Protein AF-A0AAD5YDD4-F1 (afdb_monomer_lite)

Secondary structure (DSSP, 8-state):
--HHHHHHHHHHHHH--TTSSS---HHHHHHHHHHHHHHHH-------SSS----PPP-HHHHHHHHHHHHHHHHHH--HHHHHHHHHHHT-

Structure (mmCIF, N/CA/C/O backbone):
data_AF-A0AAD5YDD4-F1
#
_entry.id   AF-A0AAD5YDD4-F1
#
loop_
_atom_site.group_PDB
_atom_site.id
_atom_site.type_symbol
_atom_site.label_atom_id
_atom_site.label_alt_id
_atom_site.label_comp_id
_atom_site.label_asym_id
_atom_site.label_entity_id
_atom_site.label_seq_id
_atom_site.pdbx_PDB_ins_code
_atom_site.Cartn_x
_atom_site.Cartn_y
_atom_site.Cartn_z
_atom_site.occupancy
_atom_site.B_iso_or_equiv
_atom_site.auth_seq_id
_atom_site.auth_comp_id
_atom_site.auth_asym_id
_atom_site.auth_atom_id
_atom_site.pdbx_PDB_model_num
ATOM 1 N N . MET A 1 1 ? 1.577 8.819 -7.796 1.00 84.56 1 MET A N 1
ATOM 2 C CA . MET A 1 1 ? 2.073 8.412 -6.468 1.00 84.56 1 MET A CA 1
ATOM 3 C C . MET A 1 1 ? 3.581 8.532 -6.465 1.00 84.56 1 MET A C 1
ATOM 5 O O . MET A 1 1 ? 4.203 8.148 -7.451 1.00 84.56 1 MET A O 1
ATOM 9 N N . SER A 1 2 ? 4.152 9.123 -5.418 1.00 91.06 2 SER A N 1
ATOM 10 C CA . SER A 1 2 ? 5.599 9.289 -5.275 1.00 91.06 2 SER A CA 1
ATOM 11 C C . SER A 1 2 ? 6.257 7.976 -4.828 1.00 91.06 2 SER A C 1
ATOM 13 O O . SER A 1 2 ? 5.600 7.075 -4.300 1.00 91.06 2 SER A O 1
ATOM 15 N N . LYS A 1 3 ? 7.577 7.864 -5.016 1.00 90.94 3 LYS A N 1
ATOM 16 C CA . LYS A 1 3 ? 8.352 6.721 -4.511 1.00 90.94 3 LYS A CA 1
ATOM 17 C C . LYS A 1 3 ? 8.227 6.573 -2.986 1.00 90.94 3 LYS A C 1
ATOM 19 O O . LYS A 1 3 ? 8.134 5.455 -2.497 1.00 90.94 3 LYS A O 1
ATOM 24 N N . SER A 1 4 ? 8.174 7.691 -2.263 1.00 93.62 4 SER A N 1
ATOM 25 C CA . SER A 1 4 ? 8.006 7.729 -0.805 1.00 93.62 4 SER A CA 1
ATOM 26 C C . SER A 1 4 ? 6.656 7.134 -0.382 1.00 93.62 4 SER A C 1
ATOM 28 O O . SER A 1 4 ? 6.603 6.246 0.470 1.00 93.62 4 SER A O 1
ATOM 30 N N . GLN A 1 5 ? 5.573 7.501 -1.082 1.00 94.69 5 GLN A N 1
ATOM 31 C CA . GLN A 1 5 ? 4.238 6.922 -0.866 1.00 94.69 5 GLN A CA 1
ATOM 32 C C . GLN A 1 5 ? 4.227 5.409 -1.110 1.00 94.69 5 GLN A C 1
ATOM 34 O O . GLN A 1 5 ? 3.626 4.654 -0.347 1.00 94.69 5 GLN A O 1
ATOM 39 N N . PHE A 1 6 ? 4.923 4.950 -2.154 1.00 94.62 6 PHE A N 1
ATOM 40 C CA . PHE A 1 6 ? 5.064 3.525 -2.443 1.00 94.62 6 PHE A CA 1
ATOM 41 C C . PHE A 1 6 ? 5.837 2.779 -1.350 1.00 94.62 6 PHE A C 1
ATOM 43 O O . PHE A 1 6 ? 5.361 1.754 -0.869 1.00 94.62 6 PHE A O 1
ATOM 50 N N . GLU A 1 7 ? 6.996 3.280 -0.922 1.00 94.81 7 GLU A N 1
ATOM 51 C CA . GLU A 1 7 ? 7.794 2.654 0.142 1.00 94.81 7 GLU A CA 1
ATOM 52 C C . GLU A 1 7 ? 7.009 2.562 1.457 1.00 94.81 7 GLU A C 1
ATOM 54 O O . GLU A 1 7 ? 7.024 1.525 2.126 1.00 94.81 7 GLU A O 1
ATOM 59 N N . LYS A 1 8 ? 6.241 3.608 1.782 1.00 96.31 8 LYS A N 1
ATOM 60 C CA . LYS A 1 8 ? 5.339 3.623 2.935 1.00 96.31 8 LYS A CA 1
ATOM 61 C C . LYS A 1 8 ? 4.228 2.577 2.806 1.00 96.31 8 LYS A C 1
ATOM 63 O O . LYS A 1 8 ? 4.002 1.806 3.738 1.00 96.31 8 LYS A O 1
ATOM 68 N N . ALA A 1 9 ? 3.581 2.497 1.645 1.00 95.50 9 ALA A N 1
ATOM 69 C CA . ALA A 1 9 ? 2.560 1.490 1.367 1.00 95.50 9 ALA A CA 1
ATOM 70 C C . ALA A 1 9 ? 3.118 0.057 1.447 1.00 95.50 9 ALA A C 1
ATOM 72 O O . ALA A 1 9 ? 2.455 -0.842 1.962 1.00 95.50 9 ALA A O 1
ATOM 73 N N . VAL A 1 10 ? 4.348 -0.172 0.974 1.00 95.38 10 VAL A N 1
ATOM 74 C CA . VAL A 1 10 ? 5.032 -1.468 1.096 1.00 95.38 10 VAL A CA 1
ATOM 75 C C . VAL A 1 10 ? 5.242 -1.839 2.560 1.00 95.38 10 VAL A C 1
ATOM 77 O O . VAL A 1 10 ? 4.911 -2.959 2.946 1.00 95.38 10 VAL A O 1
ATOM 80 N N . ALA A 1 11 ? 5.729 -0.904 3.380 1.00 95.62 11 ALA A N 1
ATOM 81 C CA . ALA A 1 11 ? 5.929 -1.136 4.807 1.00 95.62 11 ALA A CA 1
ATOM 82 C C . ALA A 1 11 ? 4.617 -1.493 5.526 1.00 95.62 11 ALA A C 1
ATOM 84 O O . ALA A 1 11 ? 4.599 -2.412 6.343 1.00 95.62 11 ALA A O 1
ATOM 85 N N . ILE A 1 12 ? 3.513 -0.820 5.182 1.00 94.00 12 ILE A N 1
ATOM 86 C CA . ILE A 1 12 ? 2.187 -1.118 5.739 1.00 94.00 12 ILE A CA 1
ATOM 87 C C . ILE A 1 12 ? 1.758 -2.536 5.362 1.00 94.00 12 ILE A C 1
ATOM 89 O O . ILE A 1 12 ? 1.484 -3.331 6.253 1.00 94.00 12 ILE A O 1
ATOM 93 N N . VAL A 1 13 ? 1.770 -2.889 4.070 1.00 93.06 13 VAL A N 1
ATOM 94 C CA . VAL A 1 13 ? 1.356 -4.225 3.595 1.00 93.06 13 VAL A CA 1
ATOM 95 C C . VAL A 1 13 ? 2.185 -5.341 4.235 1.00 93.06 13 VAL A C 1
ATOM 97 O O . VAL A 1 13 ? 1.635 -6.379 4.593 1.00 93.06 13 VAL A O 1
ATOM 100 N N . GLN A 1 14 ? 3.493 -5.136 4.410 1.00 91.69 14 GLN A N 1
ATOM 101 C CA . GLN A 1 14 ? 4.377 -6.101 5.074 1.00 91.69 14 GLN A CA 1
ATOM 102 C C . GLN A 1 14 ? 4.129 -6.209 6.585 1.00 91.69 14 GLN A C 1
ATOM 104 O O . GLN A 1 14 ? 4.391 -7.261 7.168 1.00 91.69 14 GLN A O 1
ATOM 109 N N . GLY A 1 15 ? 3.648 -5.133 7.210 1.00 90.50 15 GLY A N 1
ATOM 110 C CA . GLY A 1 15 ? 3.328 -5.068 8.634 1.00 90.50 15 GLY A CA 1
ATOM 111 C C . GLY A 1 15 ? 1.920 -5.546 8.994 1.00 90.50 15 GLY A C 1
ATOM 112 O O . GLY A 1 15 ? 1.627 -5.678 10.182 1.00 90.50 15 GLY A O 1
ATOM 113 N N . LEU A 1 16 ? 1.050 -5.814 8.010 1.00 88.75 16 LEU A N 1
ATOM 114 C CA . LEU A 1 16 ? -0.316 -6.260 8.277 1.00 88.75 16 LEU A CA 1
ATOM 115 C C . LEU A 1 16 ? -0.318 -7.618 9.008 1.00 88.75 16 LEU A C 1
ATOM 117 O O . LEU A 1 16 ? 0.294 -8.582 8.531 1.00 88.75 16 LEU A O 1
ATOM 121 N N . PRO A 1 17 ? -1.015 -7.735 10.152 1.00 85.94 17 PRO A N 1
ATOM 122 C CA . PRO A 1 17 ? -1.139 -9.007 10.847 1.00 85.94 17 PRO A CA 1
ATOM 123 C C . PRO A 1 17 ? -1.965 -9.997 10.018 1.00 85.94 17 PRO A C 1
ATOM 125 O O . PRO A 1 17 ? -2.952 -9.629 9.384 1.00 85.94 17 PRO A O 1
ATOM 128 N N . LYS A 1 18 ? -1.578 -11.280 10.055 1.00 79.12 18 LYS A N 1
ATOM 129 C CA . LYS A 1 18 ? -2.254 -12.351 9.297 1.00 79.12 18 LYS A CA 1
ATOM 130 C C . LYS A 1 18 ? -3.737 -12.493 9.653 1.00 79.12 18 LYS A C 1
ATOM 132 O O . LYS A 1 18 ? -4.540 -12.744 8.763 1.00 79.12 18 LYS A O 1
ATOM 137 N N . ASP A 1 19 ? -4.062 -12.283 10.927 1.00 81.69 19 ASP A N 1
ATOM 138 C CA . ASP A 1 19 ? -5.410 -12.382 11.496 1.00 81.69 19 ASP A CA 1
ATOM 139 C C . ASP A 1 19 ? -5.906 -10.998 11.968 1.00 81.69 19 ASP A C 1
ATOM 141 O O . ASP A 1 19 ? -6.389 -10.826 13.087 1.00 81.69 19 ASP A O 1
ATOM 145 N N . GLY A 1 20 ? -5.687 -9.977 11.135 1.00 80.94 20 GLY A N 1
ATOM 146 C CA . GLY A 1 20 ? -6.029 -8.582 11.412 1.00 80.94 20 GLY A CA 1
ATOM 147 C C . GLY A 1 20 ? -7.386 -8.123 10.875 1.00 80.94 20 GLY A C 1
ATOM 148 O O . GLY A 1 20 ? -7.966 -8.771 10.006 1.00 80.94 20 GLY A O 1
ATOM 149 N N . PRO A 1 21 ? -7.862 -6.937 11.302 1.00 81.25 21 PRO A N 1
ATOM 150 C CA . PRO A 1 21 ? -9.049 -6.301 10.721 1.00 81.25 21 PRO A CA 1
ATOM 151 C C . PRO A 1 21 ? -8.838 -5.867 9.259 1.00 81.25 21 PRO A C 1
ATOM 153 O O . PRO A 1 21 ? -9.803 -5.663 8.526 1.00 81.25 21 PRO A O 1
ATOM 156 N N . ILE A 1 22 ? -7.579 -5.726 8.835 1.00 84.69 22 ILE A N 1
ATOM 157 C CA . ILE A 1 22 ? -7.176 -5.388 7.471 1.00 84.69 22 ILE A CA 1
ATOM 158 C C . ILE A 1 22 ? -6.504 -6.629 6.884 1.00 84.69 22 ILE A C 1
ATOM 160 O O . ILE A 1 22 ? -5.302 -6.834 7.044 1.00 84.69 22 ILE A O 1
ATOM 164 N N . GLN A 1 23 ? -7.295 -7.472 6.224 1.00 86.25 23 GLN A N 1
ATOM 165 C CA . GLN A 1 23 ? -6.809 -8.702 5.610 1.00 86.25 23 GLN A CA 1
ATOM 166 C C . GLN A 1 23 ? -7.033 -8.659 4.093 1.00 86.25 23 GLN A C 1
ATOM 168 O O . GLN A 1 23 ? -8.175 -8.781 3.641 1.00 86.25 23 GLN A O 1
ATOM 173 N N . PRO A 1 24 ? -5.963 -8.511 3.292 1.00 89.00 24 PRO A N 1
ATOM 174 C CA . PRO A 1 24 ? -6.058 -8.640 1.847 1.00 89.00 24 PRO A CA 1
ATOM 175 C C . PRO A 1 24 ? -6.439 -10.073 1.467 1.00 89.00 24 PRO A C 1
ATOM 177 O O . PRO A 1 24 ? -5.837 -11.041 1.948 1.00 89.00 24 PRO A O 1
ATOM 180 N N . SER A 1 25 ? -7.405 -10.207 0.565 1.00 91.38 25 SER A N 1
ATOM 181 C CA . SER A 1 25 ? -7.732 -11.462 -0.110 1.00 91.38 25 SER A CA 1
ATOM 182 C C . SER A 1 25 ? -6.541 -11.995 -0.913 1.00 91.38 25 SER A C 1
ATOM 184 O O . SER A 1 25 ? -5.584 -11.276 -1.207 1.00 91.38 25 SER A O 1
ATOM 186 N N . GLN A 1 26 ? -6.592 -13.268 -1.307 1.00 91.06 26 GLN A N 1
ATOM 187 C CA . GLN A 1 26 ? -5.516 -13.886 -2.087 1.00 91.06 26 GLN A CA 1
ATOM 188 C C . GLN A 1 26 ? -5.230 -13.128 -3.396 1.00 91.06 26 GLN A C 1
ATOM 190 O O . GLN A 1 26 ? -4.067 -12.911 -3.738 1.00 91.06 26 GLN A O 1
ATOM 195 N N . ASP A 1 27 ? -6.271 -12.665 -4.089 1.00 93.00 27 ASP A N 1
ATOM 196 C CA . ASP A 1 27 ? -6.123 -11.884 -5.321 1.00 93.00 27 ASP A CA 1
ATOM 197 C C . ASP A 1 27 ? -5.455 -10.526 -5.063 1.00 93.00 27 ASP A C 1
ATOM 199 O O . ASP A 1 27 ? -4.631 -10.069 -5.855 1.00 93.00 27 ASP A O 1
ATOM 203 N N . GLU A 1 28 ? -5.742 -9.899 -3.922 1.00 93.75 28 GLU A N 1
ATOM 204 C CA . GLU A 1 28 ? -5.118 -8.639 -3.510 1.00 93.75 28 GLU A CA 1
ATOM 205 C C . GLU A 1 28 ? -3.644 -8.832 -3.138 1.00 93.75 28 GLU A C 1
ATOM 207 O O . GLU A 1 28 ? -2.801 -8.019 -3.510 1.00 93.75 28 GLU A O 1
ATOM 212 N N . GLN A 1 29 ? -3.295 -9.945 -2.488 1.00 91.75 29 GLN A N 1
ATOM 213 C CA . GLN A 1 29 ? -1.897 -10.301 -2.221 1.00 91.75 29 GLN A CA 1
ATOM 214 C C . GLN A 1 29 ? -1.111 -10.513 -3.522 1.00 91.75 29 GLN A C 1
ATOM 216 O O . GLN A 1 29 ? 0.008 -10.013 -3.665 1.00 91.75 29 GLN A O 1
ATOM 221 N N . LEU A 1 30 ? -1.703 -11.211 -4.498 1.00 92.44 30 LEU A N 1
ATOM 222 C CA . LEU A 1 30 ? -1.105 -11.395 -5.823 1.00 92.44 30 LEU A CA 1
ATOM 223 C C . LEU A 1 30 ? -0.965 -10.066 -6.574 1.00 92.44 30 LEU A C 1
ATOM 225 O O . LEU A 1 30 ? 0.049 -9.840 -7.241 1.00 92.44 30 LEU A O 1
ATOM 229 N N . PHE A 1 31 ? -1.941 -9.168 -6.434 1.00 93.31 31 PHE A N 1
ATOM 230 C CA . PHE A 1 31 ? -1.885 -7.819 -6.988 1.00 93.31 31 PHE A CA 1
ATOM 231 C C . PHE A 1 31 ? -0.704 -7.030 -6.409 1.00 93.31 31 PHE A C 1
ATOM 233 O O . PHE A 1 31 ? 0.121 -6.518 -7.172 1.00 93.31 31 PHE A O 1
ATOM 240 N N . PHE A 1 32 ? -0.563 -6.990 -5.080 1.00 94.44 32 PHE A N 1
ATOM 241 C CA . PHE A 1 32 ? 0.569 -6.330 -4.427 1.00 94.44 32 PHE A CA 1
ATOM 242 C C . PHE A 1 32 ? 1.900 -6.920 -4.880 1.00 94.44 32 PHE A C 1
ATOM 244 O O . PHE A 1 32 ? 2.806 -6.167 -5.229 1.00 94.44 32 PHE A O 1
ATOM 251 N N . TYR A 1 33 ? 2.012 -8.248 -4.965 1.00 91.50 33 TYR A N 1
ATOM 252 C CA . TYR A 1 33 ? 3.224 -8.896 -5.458 1.00 91.50 33 TYR A CA 1
ATOM 253 C C . TYR A 1 33 ? 3.568 -8.465 -6.890 1.00 91.50 33 TYR A C 1
ATOM 255 O O . TYR A 1 33 ? 4.695 -8.043 -7.151 1.00 91.50 33 TYR A O 1
ATOM 263 N N . LYS A 1 34 ? 2.603 -8.513 -7.817 1.00 89.62 34 LYS A N 1
ATOM 264 C CA . LYS A 1 34 ? 2.802 -8.120 -9.220 1.00 89.62 34 LYS A CA 1
ATOM 265 C C . LYS A 1 34 ? 3.346 -6.696 -9.329 1.00 89.62 34 LYS A C 1
ATOM 267 O O . LYS A 1 34 ? 4.377 -6.480 -9.968 1.00 89.62 34 LYS A O 1
ATOM 272 N N . TYR A 1 35 ? 2.670 -5.733 -8.705 1.00 92.06 35 TYR A N 1
ATOM 273 C CA . TYR A 1 35 ? 3.051 -4.326 -8.821 1.00 92.06 35 TYR A CA 1
ATOM 274 C C . TYR A 1 35 ? 4.286 -3.977 -7.998 1.00 92.06 35 TYR A C 1
ATOM 276 O O . TYR A 1 35 ? 5.070 -3.147 -8.438 1.00 92.06 35 TYR A O 1
ATOM 284 N N . TYR A 1 36 ? 4.543 -4.667 -6.885 1.00 92.12 36 TYR A N 1
ATOM 285 C CA . TYR A 1 36 ? 5.813 -4.559 -6.169 1.00 92.12 36 TYR A CA 1
ATOM 286 C C . TYR A 1 36 ? 6.993 -4.987 -7.048 1.00 92.12 36 TYR A C 1
ATOM 288 O O . TYR A 1 36 ? 7.997 -4.280 -7.131 1.00 92.12 36 TYR A O 1
ATOM 296 N N . LYS A 1 37 ? 6.879 -6.126 -7.746 1.00 88.25 37 LYS A N 1
ATOM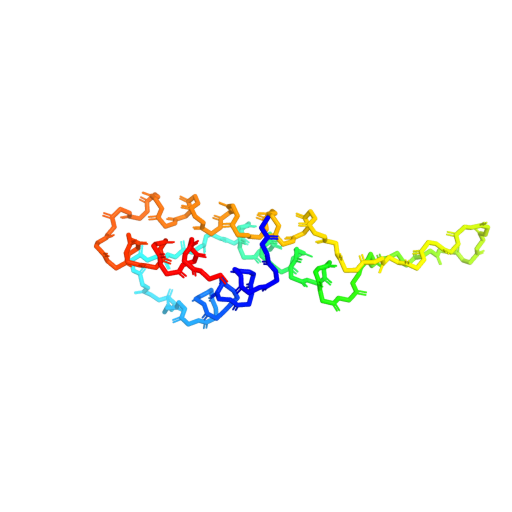 297 C CA . LYS A 1 37 ? 7.928 -6.606 -8.660 1.00 88.25 37 LYS A CA 1
ATOM 298 C C . LYS A 1 37 ? 8.133 -5.628 -9.813 1.00 88.25 37 LYS A C 1
ATOM 300 O O . LYS A 1 37 ? 9.267 -5.255 -10.082 1.00 88.25 37 LYS A O 1
ATOM 305 N N . GLN A 1 38 ? 7.050 -5.142 -10.406 1.00 85.81 38 GLN A N 1
ATOM 306 C CA . GLN A 1 38 ? 7.091 -4.136 -11.467 1.00 85.81 38 GLN A CA 1
ATOM 307 C C . GLN A 1 38 ? 7.732 -2.809 -11.016 1.00 85.81 38 GLN A C 1
ATOM 309 O O . GLN A 1 38 ? 8.492 -2.186 -11.754 1.00 85.81 38 GLN A O 1
ATOM 314 N N . ALA A 1 39 ? 7.438 -2.380 -9.790 1.00 87.81 39 ALA A N 1
ATOM 315 C CA . ALA A 1 39 ? 7.956 -1.161 -9.179 1.00 87.81 39 ALA A CA 1
ATOM 316 C C . ALA A 1 39 ? 9.451 -1.251 -8.828 1.00 87.81 39 ALA A C 1
ATOM 318 O O . ALA A 1 39 ? 10.167 -0.258 -8.927 1.00 87.81 39 ALA A O 1
ATOM 319 N N . THR A 1 40 ? 9.928 -2.430 -8.417 1.00 86.00 40 THR A N 1
ATOM 320 C CA . THR A 1 40 ? 11.301 -2.624 -7.909 1.00 86.00 40 THR A CA 1
ATOM 321 C C . THR A 1 40 ? 12.280 -3.155 -8.947 1.00 86.00 40 THR A C 1
ATOM 323 O O . THR A 1 40 ? 13.458 -2.810 -8.911 1.00 86.00 40 THR A O 1
ATOM 326 N N . ILE A 1 41 ? 11.810 -4.007 -9.854 1.00 81.06 41 ILE A N 1
ATOM 327 C CA . ILE A 1 41 ? 12.638 -4.701 -10.850 1.00 81.06 41 ILE A CA 1
ATOM 328 C C . ILE A 1 41 ? 12.410 -4.115 -12.250 1.00 81.06 41 ILE A C 1
ATOM 330 O O . ILE A 1 41 ? 13.231 -4.327 -13.138 1.00 81.06 41 ILE A O 1
ATOM 334 N N . GLY A 1 42 ? 11.348 -3.325 -12.435 1.00 71.81 42 GLY A N 1
ATOM 335 C CA . GLY A 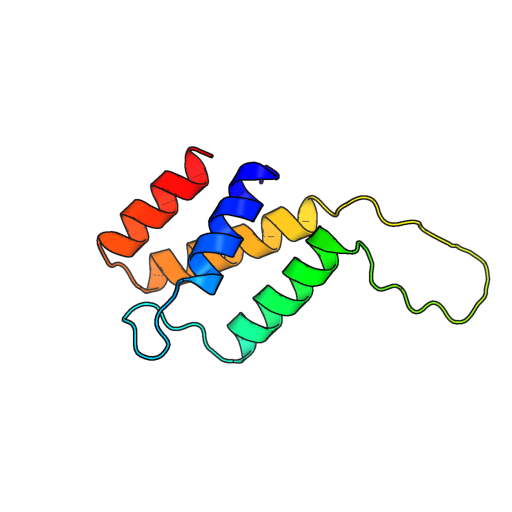1 42 ? 10.908 -2.858 -13.747 1.00 71.81 42 GLY A CA 1
ATOM 336 C C . GLY A 1 42 ? 10.047 -3.906 -14.445 1.00 71.81 42 GLY A C 1
ATOM 337 O O . GLY A 1 42 ? 9.639 -4.897 -13.833 1.00 71.81 42 GLY A O 1
ATOM 338 N N . ASP A 1 43 ? 9.758 -3.679 -15.728 1.00 66.38 43 ASP A N 1
ATOM 339 C CA . ASP A 1 43 ? 9.046 -4.658 -16.547 1.00 66.38 43 ASP A CA 1
ATOM 340 C C . ASP A 1 43 ? 9.742 -6.022 -16.463 1.00 66.38 43 ASP A C 1
ATOM 342 O O . ASP A 1 43 ? 10.876 -6.186 -16.921 1.00 66.38 43 ASP A O 1
ATOM 346 N N . VAL A 1 44 ? 9.045 -7.029 -15.928 1.00 58.41 44 VAL A N 1
ATOM 347 C CA . VAL A 1 44 ? 9.482 -8.431 -16.005 1.00 58.41 44 VAL A CA 1
ATOM 348 C C . VAL A 1 44 ? 9.177 -8.945 -17.414 1.00 58.41 44 VAL A C 1
ATOM 350 O O . VAL A 1 44 ? 8.369 -9.844 -17.636 1.00 58.41 44 VAL A O 1
ATOM 353 N N . ASN A 1 45 ? 9.826 -8.325 -18.396 1.00 55.81 45 ASN A N 1
ATOM 354 C CA . ASN A 1 45 ? 9.840 -8.757 -19.777 1.00 55.81 45 ASN A CA 1
ATOM 355 C C . ASN A 1 45 ? 10.850 -9.904 -19.883 1.00 55.81 45 ASN A C 1
ATOM 357 O O . ASN A 1 45 ? 12.008 -9.707 -20.244 1.00 55.81 45 ASN A O 1
ATOM 361 N N . VAL A 1 46 ? 10.419 -11.134 -19.587 1.00 50.97 46 VAL A N 1
ATOM 362 C CA . VAL A 1 46 ? 11.069 -12.335 -20.142 1.00 50.97 46 VAL A CA 1
ATOM 363 C C . VAL A 1 46 ? 10.798 -12.351 -21.648 1.00 50.97 46 VAL A C 1
ATOM 365 O O . VAL A 1 46 ? 9.996 -13.126 -22.166 1.00 50.97 46 VAL A O 1
ATOM 368 N N . SER A 1 47 ? 11.431 -11.428 -22.367 1.00 50.25 47 SER A N 1
ATOM 369 C CA . SER A 1 47 ? 11.407 -11.402 -23.817 1.00 50.25 47 SER A CA 1
ATOM 370 C C . SER A 1 47 ? 12.200 -12.605 -24.310 1.00 50.25 47 SER A C 1
ATOM 372 O O . SER A 1 47 ? 13.396 -12.740 -24.051 1.00 50.25 47 SER A O 1
ATOM 374 N N . ARG A 1 48 ? 11.531 -13.484 -25.061 1.00 51.34 48 ARG A N 1
ATOM 375 C CA . ARG A 1 48 ? 12.200 -14.352 -26.036 1.00 51.34 48 ARG A CA 1
ATOM 376 C C . ARG A 1 48 ? 13.157 -13.439 -26.836 1.00 51.34 48 ARG A C 1
ATOM 378 O O . ARG A 1 48 ? 12.693 -12.393 -27.291 1.00 51.34 48 ARG A O 1
ATOM 385 N N . PRO A 1 49 ? 14.461 -13.746 -26.951 1.00 44.78 49 PRO A N 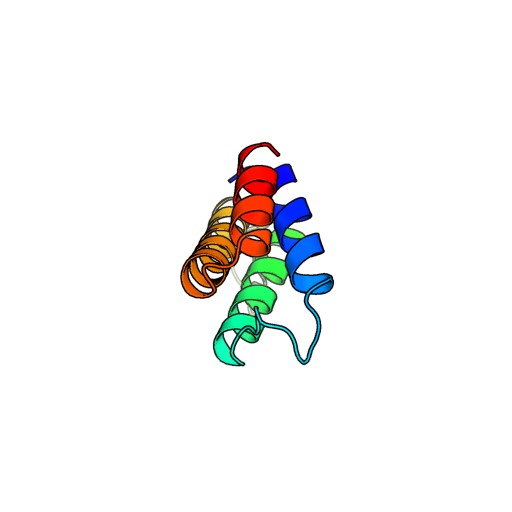1
ATOM 386 C CA . PRO A 1 49 ? 15.447 -12.780 -27.434 1.00 44.78 49 PRO A CA 1
ATOM 387 C C . PRO A 1 49 ? 15.098 -12.351 -28.864 1.00 44.78 49 PRO A C 1
ATOM 389 O O . PRO A 1 49 ? 15.104 -13.178 -29.774 1.00 44.78 49 PRO A O 1
ATOM 392 N N . GLY A 1 50 ? 14.743 -11.077 -29.055 1.00 56.69 50 GLY A N 1
ATOM 393 C CA . GLY A 1 50 ? 14.333 -10.570 -30.362 1.00 56.69 50 GLY A CA 1
ATOM 394 C C . GLY A 1 50 ? 13.650 -9.201 -30.340 1.00 56.69 50 GLY A C 1
ATOM 395 O O . GLY A 1 50 ? 12.453 -9.097 -30.106 1.00 56.69 50 GLY A O 1
ATOM 396 N N . LEU A 1 51 ? 14.434 -8.190 -30.717 1.00 46.78 51 LEU A N 1
ATOM 397 C CA . LEU A 1 51 ? 14.075 -6.922 -31.368 1.00 46.78 51 LEU A CA 1
ATOM 398 C C . LEU A 1 51 ? 13.677 -5.667 -30.584 1.00 46.78 51 LEU A C 1
ATOM 400 O O . LEU A 1 51 ? 13.942 -4.611 -31.144 1.00 46.78 51 LEU A O 1
ATOM 404 N N . LEU A 1 52 ? 13.176 -5.679 -29.347 1.00 50.00 52 LEU A N 1
ATOM 405 C CA . LEU A 1 52 ? 12.969 -4.416 -28.608 1.00 50.00 52 LEU A CA 1
ATOM 406 C C . LEU A 1 52 ? 13.177 -4.599 -27.099 1.00 50.00 52 LEU A C 1
ATOM 408 O O . LEU A 1 52 ? 12.259 -4.955 -26.363 1.00 50.00 52 LEU A O 1
ATOM 412 N N . ASP A 1 53 ? 14.410 -4.368 -26.652 1.00 51.53 53 ASP A N 1
ATOM 413 C CA . ASP A 1 53 ? 14.792 -4.353 -25.238 1.00 51.53 53 ASP A CA 1
ATOM 414 C C . ASP A 1 53 ? 14.393 -3.009 -24.608 1.00 51.53 53 ASP A C 1
ATOM 416 O O . ASP A 1 53 ? 15.164 -2.046 -24.570 1.00 51.53 53 ASP A O 1
ATOM 420 N N . PHE A 1 54 ? 13.134 -2.906 -24.177 1.00 50.72 54 PHE A N 1
ATOM 421 C CA . PHE A 1 54 ? 12.690 -1.790 -23.350 1.00 50.72 54 PHE A CA 1
ATOM 422 C C . PHE A 1 54 ? 13.174 -2.036 -21.923 1.00 50.72 54 PHE A C 1
ATOM 424 O O . PHE A 1 54 ? 12.507 -2.689 -21.122 1.00 50.72 54 PHE A O 1
ATOM 431 N N . THR A 1 55 ? 14.352 -1.506 -21.607 1.00 51.25 55 THR A N 1
ATOM 432 C CA . THR A 1 55 ? 14.826 -1.380 -20.229 1.00 51.25 55 THR A CA 1
ATOM 433 C C . THR A 1 55 ? 13.837 -0.495 -19.460 1.00 51.25 55 THR A C 1
ATOM 435 O O . THR A 1 55 ? 13.796 0.727 -19.613 1.00 51.25 55 THR A O 1
ATOM 438 N N . GLY A 1 56 ? 12.949 -1.139 -18.699 1.00 53.66 56 GLY A N 1
ATOM 439 C CA . GLY A 1 56 ? 11.839 -0.484 -18.015 1.00 53.66 56 GLY A CA 1
ATOM 440 C C . GLY A 1 56 ? 12.342 0.457 -16.925 1.00 53.66 56 GLY A C 1
ATOM 441 O O . GLY A 1 56 ? 12.957 0.024 -15.952 1.00 53.66 56 GLY A O 1
ATOM 442 N N . LYS A 1 57 ? 12.063 1.757 -17.064 1.00 55.78 57 LYS A N 1
ATOM 443 C CA . LYS A 1 57 ? 12.160 2.704 -15.943 1.00 55.78 57 LYS A CA 1
ATOM 444 C C . LYS A 1 57 ? 11.264 2.199 -14.807 1.00 55.78 57 LYS A C 1
ATOM 446 O O . LYS A 1 57 ? 10.197 1.653 -15.086 1.00 55.78 57 LYS A O 1
ATOM 451 N N . ALA A 1 58 ? 11.685 2.392 -13.551 1.00 59.16 58 ALA A N 1
ATOM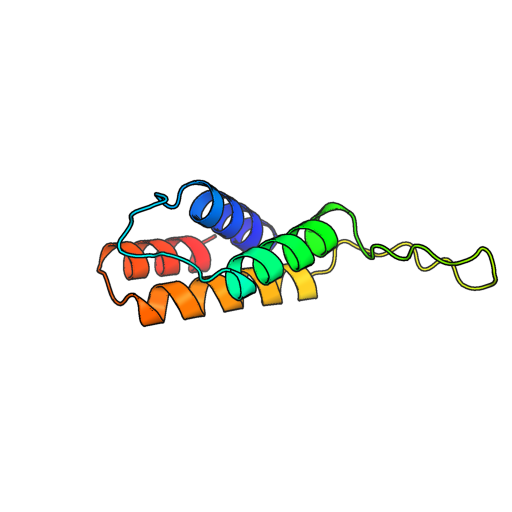 452 C CA . ALA A 1 58 ? 10.843 2.113 -12.388 1.00 59.16 58 ALA A CA 1
ATOM 453 C C . ALA A 1 58 ? 9.457 2.715 -12.634 1.00 59.16 58 ALA A C 1
ATOM 455 O O . ALA A 1 58 ? 9.332 3.907 -12.927 1.00 59.16 58 ALA A O 1
ATOM 456 N N . ASN A 1 59 ? 8.448 1.851 -12.664 1.00 70.69 59 ASN A N 1
ATOM 457 C CA . ASN A 1 59 ? 7.198 2.207 -13.297 1.00 70.69 59 ASN A CA 1
ATOM 458 C C . ASN A 1 59 ? 6.371 3.030 -12.304 1.00 70.69 59 ASN A C 1
ATO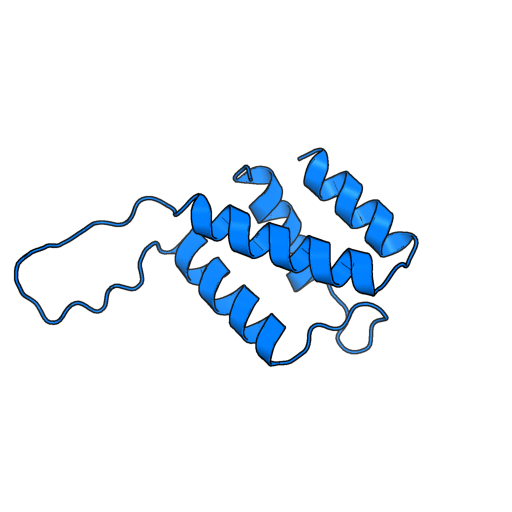M 460 O O . ASN A 1 59 ? 5.815 2.481 -11.356 1.00 70.69 59 ASN A O 1
ATOM 464 N N . GLU A 1 60 ? 6.310 4.348 -12.498 1.00 81.56 60 GLU A N 1
ATOM 465 C CA . GLU A 1 60 ? 5.468 5.236 -11.684 1.00 81.56 60 GLU A CA 1
ATOM 466 C C . GLU A 1 60 ? 3.999 4.784 -11.684 1.00 81.56 60 GLU A C 1
ATOM 468 O O . GLU A 1 60 ? 3.304 4.934 -10.677 1.00 81.56 60 GLU A O 1
ATOM 473 N N . GLU A 1 61 ? 3.545 4.140 -12.767 1.00 86.31 61 GLU A N 1
ATOM 474 C CA . GLU A 1 61 ? 2.233 3.495 -12.815 1.00 86.31 61 GLU A CA 1
ATOM 475 C C . GLU A 1 61 ? 2.152 2.331 -11.823 1.00 86.31 61 GLU A C 1
ATOM 477 O O . GLU A 1 61 ? 1.134 2.159 -11.166 1.00 86.31 61 GLU A O 1
ATOM 482 N N . ALA A 1 62 ? 3.219 1.551 -11.640 1.00 90.50 62 ALA A N 1
ATOM 483 C CA . ALA A 1 62 ? 3.227 0.477 -10.652 1.00 90.50 62 ALA A CA 1
ATOM 484 C C . ALA A 1 62 ? 3.162 1.004 -9.215 1.00 90.50 62 ALA A C 1
ATOM 486 O O . ALA A 1 62 ? 2.441 0.428 -8.401 1.00 90.50 62 ALA A O 1
ATOM 487 N N . TYR A 1 63 ? 3.839 2.119 -8.912 1.00 91.88 63 TYR A N 1
ATOM 488 C CA . TYR A 1 63 ? 3.666 2.803 -7.625 1.00 91.88 63 TYR A CA 1
ATOM 489 C C . TYR A 1 63 ? 2.213 3.221 -7.428 1.00 91.88 63 TYR A C 1
ATOM 491 O O . TYR A 1 63 ? 1.627 2.945 -6.385 1.00 91.88 63 TYR A O 1
ATOM 499 N N . LYS A 1 64 ? 1.621 3.851 -8.450 1.00 93.19 64 LYS A N 1
ATOM 500 C CA . LYS A 1 64 ? 0.228 4.290 -8.420 1.00 93.19 64 LYS A CA 1
ATOM 501 C C . LYS A 1 64 ? -0.724 3.122 -8.169 1.00 93.19 64 LYS A C 1
ATOM 503 O O . LYS A 1 64 ? -1.476 3.170 -7.208 1.00 93.19 64 LYS A O 1
ATOM 508 N N . GLN A 1 65 ? -0.638 2.056 -8.960 1.00 94.62 65 GLN A N 1
ATOM 509 C CA . GLN A 1 65 ? -1.493 0.875 -8.821 1.00 94.62 65 GLN A CA 1
ATOM 510 C C . GLN A 1 65 ? -1.355 0.223 -7.440 1.00 94.62 65 GLN A C 1
ATOM 512 O O . GLN A 1 65 ? -2.359 -0.114 -6.817 1.00 94.62 65 GLN A O 1
ATOM 517 N N . TYR A 1 66 ? -0.125 0.080 -6.936 1.00 95.50 66 TYR A N 1
ATOM 518 C CA . TYR A 1 66 ? 0.128 -0.496 -5.616 1.00 95.50 66 TYR A CA 1
ATOM 519 C C . TYR A 1 66 ? -0.518 0.332 -4.497 1.00 95.50 66 TYR A C 1
ATOM 521 O O . TYR A 1 66 ? -1.227 -0.210 -3.650 1.00 95.50 66 TYR A O 1
ATOM 529 N N . VAL A 1 67 ? -0.278 1.646 -4.494 1.00 95.94 67 VAL A N 1
ATOM 530 C CA . VAL A 1 67 ? -0.775 2.546 -3.447 1.00 95.94 67 VAL A CA 1
ATOM 531 C C . VAL A 1 67 ? -2.295 2.698 -3.530 1.00 95.94 67 VAL A C 1
ATOM 533 O O . VAL A 1 67 ? -2.961 2.579 -2.505 1.00 95.94 67 VAL A O 1
ATOM 536 N N . ASP A 1 68 ? -2.856 2.877 -4.730 1.00 95.94 68 ASP A N 1
ATOM 537 C CA . ASP A 1 68 ? -4.304 2.994 -4.944 1.00 95.94 68 ASP A CA 1
ATOM 538 C C . ASP A 1 68 ? -5.030 1.753 -4.399 1.00 95.94 68 ASP A C 1
ATOM 540 O O . ASP A 1 68 ? -6.034 1.875 -3.693 1.00 95.94 68 ASP A O 1
ATOM 544 N N . LYS A 1 69 ? -4.489 0.551 -4.654 1.00 95.81 69 LYS A N 1
ATOM 545 C CA . LYS A 1 69 ? -5.094 -0.687 -4.155 1.00 95.81 69 LYS A CA 1
ATOM 546 C C . LYS A 1 69 ? -5.035 -0.800 -2.635 1.00 95.81 69 LYS A C 1
ATOM 548 O O . LYS A 1 69 ? -5.994 -1.269 -2.024 1.00 95.81 69 LYS A O 1
ATOM 553 N N . LEU A 1 70 ? -3.942 -0.356 -2.012 1.00 95.38 70 LEU A N 1
ATOM 554 C CA . LEU A 1 70 ? -3.861 -0.307 -0.553 1.00 95.38 70 LEU A CA 1
ATOM 555 C C . LEU A 1 70 ? -4.896 0.662 0.022 1.00 95.38 70 LEU A C 1
ATOM 557 O O . LEU A 1 70 ? -5.632 0.284 0.928 1.00 95.38 70 LEU A O 1
ATOM 561 N N . ILE A 1 71 ? -5.006 1.870 -0.531 1.00 95.12 71 ILE A N 1
ATOM 562 C CA . ILE A 1 71 ? -5.992 2.867 -0.095 1.00 95.12 71 ILE A CA 1
ATOM 563 C C . ILE A 1 71 ? -7.423 2.320 -0.228 1.00 95.12 71 ILE A C 1
ATOM 565 O O . ILE A 1 71 ? -8.241 2.530 0.665 1.00 95.12 71 ILE A O 1
ATOM 569 N N . GLU A 1 72 ? -7.739 1.578 -1.293 1.00 94.94 72 GLU A N 1
ATOM 570 C CA . GLU A 1 72 ? -9.039 0.907 -1.455 1.00 94.94 72 GLU A CA 1
ATOM 571 C C . GLU A 1 72 ? -9.323 -0.084 -0.311 1.00 94.94 72 GLU A C 1
ATOM 573 O O . GLU A 1 72 ? -10.395 -0.045 0.298 1.00 94.94 72 GLU A O 1
ATOM 578 N N . ILE A 1 73 ? -8.350 -0.939 0.023 1.00 93.31 73 ILE A N 1
ATOM 579 C CA . ILE A 1 73 ? -8.470 -1.928 1.106 1.00 93.31 73 ILE A CA 1
ATOM 580 C C . ILE A 1 73 ? -8.624 -1.237 2.466 1.00 93.31 73 ILE A C 1
ATOM 582 O O . ILE A 1 73 ? -9.480 -1.626 3.261 1.00 93.31 73 ILE A O 1
ATOM 586 N N . LEU A 1 74 ? -7.838 -0.189 2.722 1.00 93.62 74 LEU A N 1
ATOM 587 C CA . LEU A 1 74 ? -7.902 0.589 3.960 1.00 93.62 74 LEU A CA 1
ATOM 588 C C . LEU A 1 74 ? -9.257 1.296 4.112 1.00 93.62 74 LEU A C 1
ATOM 590 O O . LEU A 1 74 ? -9.881 1.218 5.171 1.00 93.62 74 LEU A O 1
ATOM 594 N N . ASN A 1 75 ? -9.773 1.902 3.041 1.00 93.38 75 ASN A N 1
ATOM 595 C CA . ASN A 1 75 ? -11.107 2.505 3.045 1.00 93.38 75 ASN A CA 1
ATOM 596 C C . ASN A 1 75 ? -12.210 1.471 3.302 1.00 93.38 75 ASN A C 1
ATOM 598 O O . ASN A 1 75 ? -13.156 1.753 4.036 1.00 93.38 75 ASN A O 1
ATOM 602 N N . LYS A 1 76 ? -12.081 0.264 2.737 1.00 91.88 76 LYS A N 1
ATOM 603 C CA . LYS A 1 76 ? -13.029 -0.834 2.964 1.00 91.88 76 LYS A CA 1
ATOM 604 C C . LYS A 1 76 ? -13.001 -1.342 4.407 1.00 91.88 76 LYS A C 1
ATOM 606 O O . LYS A 1 76 ? -14.052 -1.699 4.933 1.00 91.88 76 LYS A O 1
ATOM 611 N N . ALA A 1 77 ? -11.828 -1.379 5.039 1.00 90.31 77 ALA A N 1
ATOM 612 C CA . ALA A 1 77 ? -11.702 -1.750 6.447 1.00 90.31 77 ALA A CA 1
ATOM 613 C C . ALA A 1 77 ? -12.357 -0.709 7.371 1.00 90.31 77 ALA A C 1
ATOM 615 O O . ALA A 1 77 ? -12.962 -1.073 8.376 1.00 90.31 77 ALA A O 1
ATOM 616 N N . GLY A 1 78 ? -12.257 0.582 7.030 1.00 88.81 78 GLY A N 1
ATOM 617 C CA . GLY A 1 78 ? -12.980 1.667 7.702 1.00 88.81 78 GLY A CA 1
ATOM 618 C C . GLY A 1 78 ? -12.578 1.922 9.162 1.00 88.81 78 GLY A C 1
ATOM 619 O O . GLY A 1 78 ? -13.253 2.688 9.853 1.00 88.81 78 GLY A O 1
ATOM 620 N N . THR A 1 79 ? -11.495 1.303 9.641 1.00 91.38 79 THR A N 1
ATOM 621 C CA . THR A 1 79 ? -10.983 1.475 11.006 1.00 91.38 79 THR A CA 1
ATOM 622 C C . THR A 1 79 ? -10.255 2.811 11.158 1.00 91.38 79 THR A C 1
ATOM 624 O O . THR A 1 79 ? -9.776 3.395 10.185 1.00 91.38 79 THR A O 1
ATOM 627 N N . ASP A 1 80 ? -10.138 3.312 12.389 1.00 91.88 80 ASP A N 1
ATOM 628 C CA . ASP A 1 80 ? -9.375 4.543 12.638 1.00 91.88 80 ASP A CA 1
ATOM 629 C C . ASP A 1 80 ? -7.877 4.356 12.356 1.00 91.88 80 ASP A C 1
ATOM 631 O O . ASP A 1 80 ? -7.220 5.276 11.872 1.00 91.88 80 ASP A O 1
ATOM 635 N N . GLU A 1 81 ? -7.363 3.137 12.548 1.00 90.12 81 GLU A N 1
ATOM 636 C CA . GLU A 1 81 ? -6.019 2.748 12.114 1.00 90.12 81 GLU A CA 1
ATOM 637 C C . GLU A 1 81 ? -5.862 2.859 10.592 1.00 90.12 81 GLU A C 1
ATOM 639 O O . GLU A 1 81 ? -4.892 3.445 10.116 1.00 90.12 81 GLU A O 1
ATOM 644 N N . ALA A 1 82 ? -6.834 2.367 9.818 1.00 92.81 82 ALA A N 1
ATOM 645 C CA . ALA A 1 82 ? -6.787 2.443 8.363 1.00 92.81 82 ALA A CA 1
ATOM 646 C C . ALA A 1 82 ? -6.797 3.897 7.865 1.00 92.81 82 ALA A C 1
ATOM 648 O O . ALA A 1 82 ? -6.047 4.245 6.955 1.00 92.81 82 ALA A O 1
ATOM 649 N N . LYS A 1 83 ? -7.585 4.776 8.498 1.00 93.50 83 LYS A N 1
ATOM 650 C CA . LYS A 1 83 ? -7.586 6.218 8.190 1.00 93.50 83 LYS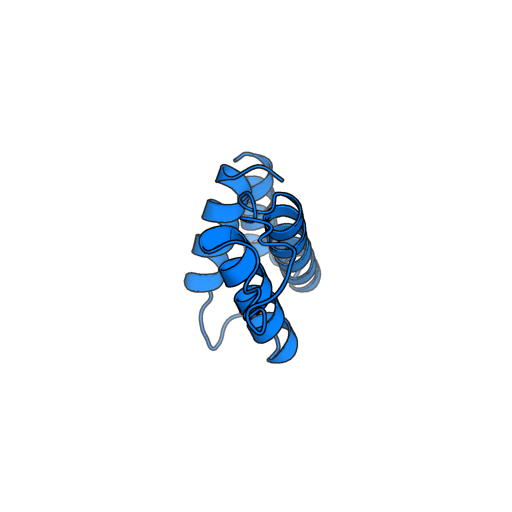 A CA 1
ATOM 651 C C . LYS A 1 83 ? -6.243 6.875 8.508 1.00 93.50 83 LYS A C 1
ATOM 653 O O . LYS A 1 83 ? -5.769 7.687 7.718 1.00 93.50 83 LYS A O 1
ATOM 658 N N . ALA A 1 84 ? -5.626 6.520 9.637 1.00 94.19 84 ALA A N 1
ATOM 659 C CA . ALA A 1 84 ? -4.301 7.016 9.999 1.00 94.19 84 ALA A CA 1
ATOM 660 C C . ALA A 1 84 ? -3.243 6.570 8.976 1.00 94.19 84 ALA A C 1
ATOM 662 O O . ALA A 1 84 ? -2.465 7.392 8.499 1.00 94.19 84 ALA A O 1
ATOM 663 N N . GLN A 1 85 ? -3.277 5.300 8.563 1.00 93.38 85 GLN A N 1
ATOM 664 C CA . GLN A 1 85 ? -2.389 4.763 7.530 1.00 93.38 85 GLN A CA 1
ATOM 665 C C . GLN A 1 85 ? -2.572 5.469 6.176 1.00 93.38 85 GLN A C 1
ATOM 667 O O . GLN A 1 85 ? -1.577 5.778 5.525 1.00 93.38 85 GLN A O 1
ATOM 672 N N . ILE A 1 86 ? -3.809 5.781 5.766 1.00 94.88 86 ILE A N 1
ATOM 673 C CA . ILE A 1 86 ? -4.078 6.565 4.545 1.00 94.88 86 ILE A CA 1
ATOM 674 C C . ILE A 1 86 ? -3.448 7.959 4.648 1.00 94.88 86 ILE A C 1
ATOM 676 O O . ILE A 1 86 ? -2.708 8.356 3.752 1.00 94.88 86 ILE A O 1
ATOM 680 N N . ALA A 1 87 ? -3.681 8.676 5.750 1.00 95.19 87 ALA A N 1
ATOM 681 C CA . ALA A 1 87 ? -3.124 10.014 5.945 1.00 95.19 87 ALA A CA 1
ATOM 682 C C . ALA A 1 87 ? -1.585 10.011 5.933 1.00 95.19 87 ALA A C 1
ATOM 684 O O . ALA A 1 87 ? -0.960 10.905 5.362 1.00 95.19 87 ALA A O 1
ATOM 685 N N . GLU A 1 88 ? -0.962 8.986 6.519 1.00 93.81 88 GLU A N 1
ATOM 686 C CA . GLU A 1 88 ? 0.491 8.813 6.485 1.00 93.81 88 GLU A CA 1
ATOM 687 C C . GLU A 1 88 ? 1.033 8.542 5.076 1.00 93.81 88 GLU A C 1
ATOM 689 O O . GLU A 1 88 ? 2.125 9.003 4.752 1.00 93.81 88 GLU A O 1
ATOM 694 N N . ILE A 1 89 ? 0.301 7.794 4.246 1.00 94.25 89 ILE A N 1
ATOM 695 C CA . ILE A 1 89 ? 0.664 7.563 2.842 1.00 94.25 89 ILE A CA 1
ATOM 696 C C . ILE A 1 89 ? 0.528 8.860 2.043 1.00 94.25 89 ILE A C 1
ATOM 698 O O . ILE A 1 89 ? 1.401 9.182 1.246 1.00 94.25 89 ILE A O 1
ATOM 702 N N . GLU A 1 90 ? -0.550 9.618 2.230 1.00 91.88 90 GLU A N 1
ATOM 703 C CA . GLU A 1 90 ? -0.788 10.857 1.480 1.00 91.88 90 GLU A CA 1
ATOM 704 C C . GLU A 1 90 ? 0.217 11.963 1.828 1.00 91.88 90 GLU A C 1
ATOM 706 O O . GLU A 1 90 ? 0.563 12.765 0.963 1.00 91.88 90 GLU A O 1
ATOM 711 N N . ALA A 1 91 ? 0.715 11.979 3.067 1.00 93.69 91 ALA A N 1
ATOM 712 C CA . ALA A 1 91 ? 1.714 12.935 3.539 1.00 93.69 91 ALA A CA 1
ATOM 713 C C . ALA A 1 91 ? 3.167 12.600 3.138 1.00 93.69 91 ALA A C 1
ATOM 715 O O . ALA A 1 91 ? 4.055 13.422 3.376 1.00 93.69 91 ALA A O 1
ATOM 716 N N . ALA A 1 92 ? 3.417 11.407 2.585 1.00 90.12 92 ALA A N 1
ATOM 717 C CA . ALA A 1 92 ? 4.749 10.901 2.234 1.00 90.12 92 ALA A CA 1
ATOM 718 C C . ALA A 1 92 ? 5.242 11.356 0.849 1.00 90.12 92 ALA A C 1
ATOM 720 O O . ALA A 1 92 ? 6.474 11.542 0.721 1.00 90.12 92 ALA A O 1
#

InterPro domains:
  IPR000582 Acyl-CoA-binding protein, ACBP [PF00887] (4-66)
  IPR000582 Acyl-CoA-binding protein, ACBP [PR00689] (3-18)
  IPR000582 Acyl-CoA-binding protein, ACBP [PR00689] (24-42)
  IPR000582 Acyl-CoA-binding protein, ACBP [PR00689] (47-62)
  IPR000582 Acyl-CoA-binding protein, ACBP [PS51228] (2-79)
  IPR014352 FERM/acyl-CoA-binding protein superfamily [G3DSA:1.20.80.10] (1-92)
  IPR035984 Acyl-CoA binding protein superfamily [SSF47027] (4-76)

Foldseek 3Di:
DDPQLLVLLVVVVVPADCPDLQHDDPVLVVLLVVLVCCQPVNPPPPDPDDDDPPPGDRDVVSSVSNNVSLLVSLVVSVDPVSVVSNVVSVVD

Organism: NCBI:txid2056292

Sequence (92 aa):
MSKSQFEKAVAIVQGLPKDGPIQPSQDEQLFFYKYYKQATIGDVNVSRPGLLDFTGKANEEAYKQYVDKLIEILNKAGTDEAKAQIAEIEAA

Radius of gyration: 14.8 Å; chains: 1; bounding box: 28×27×44 Å

pLDDT: mean 84.18, std 15.07, range [44.78, 96.31]